Protein AF-A0A2G9Q6N0-F1 (afdb_monomer)

pLDDT: mean 94.66, std 4.12, range [70.88, 97.31]

Structure (mmCIF, N/CA/C/O backbone):
data_AF-A0A2G9Q6N0-F1
#
_entry.id   AF-A0A2G9Q6N0-F1
#
loop_
_atom_site.group_PDB
_atom_site.id
_atom_site.type_symbol
_atom_site.label_atom_id
_atom_site.label_alt_id
_atom_site.label_comp_id
_atom_site.label_asym_id
_atom_site.label_entity_id
_atom_site.label_seq_id
_atom_site.pdbx_PDB_ins_code
_atom_site.Cartn_x
_atom_site.Cartn_y
_atom_site.Cartn_z
_atom_site.occupancy
_atom_site.B_iso_or_equiv
_atom_site.auth_seq_id
_atom_site.auth_comp_id
_atom_site.auth_asym_id
_atom_site.auth_atom_id
_atom_site.pdbx_PDB_model_num
ATOM 1 N N . MET A 1 1 ? 1.191 9.641 -9.569 1.00 70.88 1 MET A N 1
ATOM 2 C CA . MET A 1 1 ? 2.647 9.640 -9.239 1.00 70.88 1 MET A CA 1
ATOM 3 C C . MET A 1 1 ? 3.367 8.415 -9.835 1.00 70.88 1 MET A C 1
ATOM 5 O O . MET A 1 1 ? 2.695 7.464 -10.213 1.00 70.88 1 MET A O 1
ATOM 9 N N . LYS A 1 2 ? 4.717 8.388 -9.943 1.00 86.94 2 LYS A N 1
ATOM 10 C CA . LYS A 1 2 ? 5.472 7.203 -10.449 1.00 86.94 2 LYS A CA 1
ATOM 11 C C . LYS A 1 2 ? 5.357 5.994 -9.506 1.00 86.94 2 LYS A C 1
ATOM 13 O O . LYS A 1 2 ? 5.198 4.875 -9.979 1.00 86.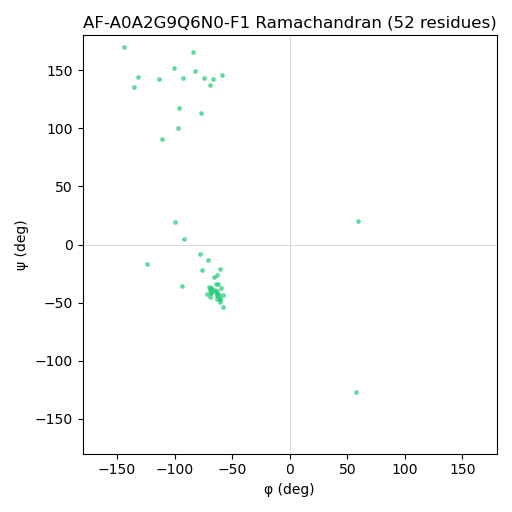94 2 LYS A O 1
ATOM 18 N N . THR A 1 3 ? 5.384 6.238 -8.196 1.00 90.44 3 THR A N 1
ATOM 19 C CA . THR A 1 3 ? 5.292 5.205 -7.151 1.00 90.44 3 THR A CA 1
ATOM 20 C C . THR A 1 3 ? 3.959 4.461 -7.185 1.00 90.44 3 THR A C 1
ATOM 22 O O . THR A 1 3 ? 3.953 3.239 -7.152 1.00 90.44 3 THR A O 1
ATOM 25 N N . SER A 1 4 ? 2.840 5.171 -7.331 1.00 93.44 4 SER A N 1
ATOM 26 C CA . SER A 1 4 ? 1.500 4.569 -7.340 1.00 93.44 4 SER A CA 1
ATOM 27 C C . SER A 1 4 ? 1.253 3.707 -8.572 1.00 93.44 4 SER A C 1
ATOM 29 O O . SER A 1 4 ? 0.675 2.635 -8.458 1.00 93.44 4 SER A O 1
ATOM 31 N N . ARG A 1 5 ? 1.762 4.121 -9.743 1.00 95.44 5 ARG A N 1
ATOM 32 C CA . ARG A 1 5 ? 1.716 3.286 -10.955 1.00 95.44 5 ARG A CA 1
ATOM 33 C C . ARG A 1 5 ? 2.517 1.998 -10.784 1.00 95.44 5 ARG A C 1
ATOM 35 O O . ARG A 1 5 ? 2.008 0.933 -11.093 1.00 95.44 5 ARG A O 1
ATOM 42 N N . ALA A 1 6 ? 3.740 2.097 -10.258 1.00 95.00 6 ALA A N 1
ATOM 43 C CA . ALA A 1 6 ? 4.569 0.921 -9.998 1.00 95.00 6 ALA A CA 1
ATOM 44 C C . ALA A 1 6 ? 3.906 -0.032 -8.988 1.00 95.00 6 ALA A C 1
ATOM 46 O O . ALA A 1 6 ? 3.863 -1.234 -9.224 1.00 95.00 6 ALA A O 1
ATOM 47 N N . PHE A 1 7 ? 3.336 0.517 -7.911 1.00 96.06 7 PHE A N 1
ATOM 48 C CA . PHE A 1 7 ? 2.587 -0.246 -6.915 1.00 96.06 7 PHE A CA 1
ATOM 49 C C . PHE A 1 7 ? 1.371 -0.953 -7.528 1.00 96.06 7 PHE A C 1
ATOM 51 O O . PHE A 1 7 ? 1.213 -2.156 -7.347 1.00 96.06 7 PHE A O 1
ATOM 58 N N . PHE A 1 8 ? 0.544 -0.241 -8.299 1.00 96.12 8 PHE A N 1
ATOM 59 C CA . PHE A 1 8 ? -0.655 -0.812 -8.915 1.00 96.12 8 PHE A CA 1
ATOM 60 C C . PHE A 1 8 ? -0.326 -1.926 -9.920 1.00 96.12 8 PHE A C 1
ATOM 62 O O . PHE A 1 8 ? -0.943 -2.986 -9.876 1.00 96.12 8 PHE A O 1
ATOM 69 N N . SER A 1 9 ? 0.701 -1.747 -10.759 1.00 96.25 9 SER A N 1
ATOM 70 C CA . SER A 1 9 ? 1.157 -2.806 -11.671 1.00 96.25 9 SER A CA 1
ATOM 71 C C . SER A 1 9 ? 1.695 -4.033 -10.92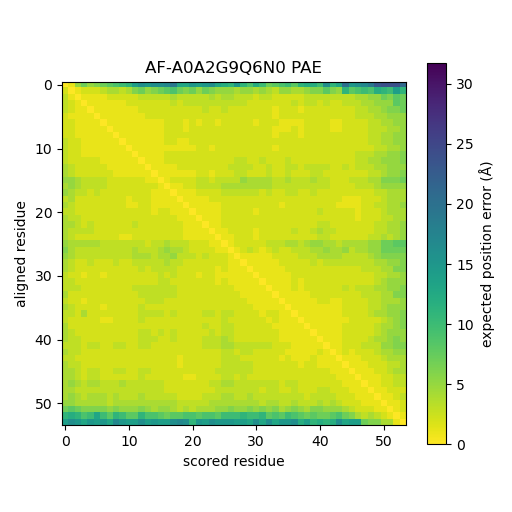9 1.00 96.25 9 SER A C 1
ATOM 73 O O . SER A 1 9 ? 1.532 -5.162 -11.389 1.00 96.25 9 SER A O 1
ATOM 75 N N . GLU A 1 10 ? 2.343 -3.842 -9.776 1.00 95.69 10 GLU A N 1
ATOM 76 C CA . GLU A 1 10 ? 2.774 -4.966 -8.947 1.00 95.69 10 GLU A CA 1
ATOM 77 C C . GLU A 1 10 ? 1.579 -5.708 -8.332 1.00 95.69 10 GLU A C 1
ATOM 79 O O . GLU A 1 10 ? 1.573 -6.941 -8.338 1.00 95.69 10 GLU A O 1
ATOM 84 N N . VAL A 1 11 ? 0.563 -4.977 -7.857 1.00 96.62 11 VAL A N 1
ATOM 85 C CA . VAL A 1 11 ? -0.688 -5.552 -7.339 1.00 96.62 11 VAL A CA 1
ATOM 86 C C . VAL A 1 11 ? -1.363 -6.415 -8.402 1.00 96.62 11 VAL A C 1
ATOM 88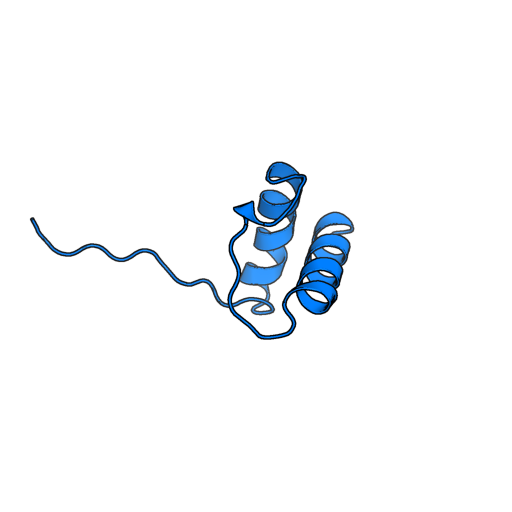 O O . VAL A 1 11 ? -1.620 -7.594 -8.157 1.00 96.62 11 VAL A O 1
ATOM 91 N N . GLU A 1 12 ? -1.590 -5.855 -9.590 1.00 96.06 12 GLU A N 1
ATOM 92 C CA . GLU A 1 12 ? -2.251 -6.540 -10.704 1.00 96.06 12 GLU A CA 1
ATOM 93 C C . GLU A 1 12 ? -1.502 -7.820 -11.099 1.00 96.06 12 GLU A C 1
ATOM 95 O O . GLU A 1 12 ? -2.107 -8.880 -11.248 1.00 96.06 12 GLU A O 1
ATOM 100 N N . ARG A 1 13 ? -0.166 -7.758 -11.171 1.00 97.06 13 ARG A N 1
ATOM 101 C CA . ARG A 1 13 ? 0.674 -8.910 -11.529 1.00 97.06 13 ARG A CA 1
ATOM 102 C C . ARG A 1 13 ? 0.683 -10.013 -10.468 1.00 97.06 13 ARG A C 1
ATOM 104 O O . ARG A 1 13 ? 0.791 -11.184 -10.823 1.00 97.06 13 ARG A O 1
ATOM 111 N N . ARG A 1 14 ? 0.672 -9.659 -9.179 1.00 96.94 14 ARG A N 1
ATOM 112 C CA . ARG A 1 14 ? 0.859 -10.623 -8.076 1.00 96.94 14 ARG A CA 1
ATOM 113 C C . ARG A 1 14 ? -0.449 -11.172 -7.519 1.00 96.94 14 ARG A C 1
ATOM 115 O O . ARG A 1 14 ? -0.477 -12.327 -7.106 1.00 96.94 14 ARG A O 1
ATOM 122 N N . PHE A 1 15 ? -1.491 -10.349 -7.471 1.00 96.62 15 PHE A N 1
ATOM 123 C CA . PHE A 1 15 ? -2.747 -10.656 -6.781 1.00 96.62 15 PHE A CA 1
ATOM 124 C C . PHE A 1 15 ? -3.970 -10.564 -7.703 1.00 96.62 15 PHE A C 1
ATOM 126 O O . PHE A 1 15 ? -5.023 -11.108 -7.372 1.00 96.62 15 PHE A O 1
ATOM 133 N N . GLY A 1 16 ? -3.851 -9.909 -8.864 1.00 95.19 16 GLY A N 1
ATOM 134 C CA . GLY A 1 16 ? -4.986 -9.658 -9.749 1.00 95.19 16 GLY A CA 1
ATOM 135 C C . GLY A 1 16 ? -6.082 -8.876 -9.021 1.00 95.19 16 GLY A C 1
ATOM 136 O O . GLY A 1 16 ? -5.812 -7.845 -8.412 1.00 95.19 16 GLY A O 1
ATOM 137 N N . ALA A 1 17 ? -7.312 -9.394 -9.056 1.00 95.25 17 ALA A N 1
ATOM 138 C CA . ALA A 1 17 ? -8.467 -8.818 -8.360 1.00 95.25 17 ALA A CA 1
ATOM 139 C C . ALA A 1 17 ? -8.688 -9.379 -6.938 1.00 95.25 17 ALA A C 1
ATOM 141 O O . ALA A 1 17 ? -9.696 -9.070 -6.303 1.00 95.25 17 ALA A O 1
ATOM 142 N N . MET A 1 18 ? -7.787 -10.231 -6.437 1.00 97.25 18 MET A N 1
ATOM 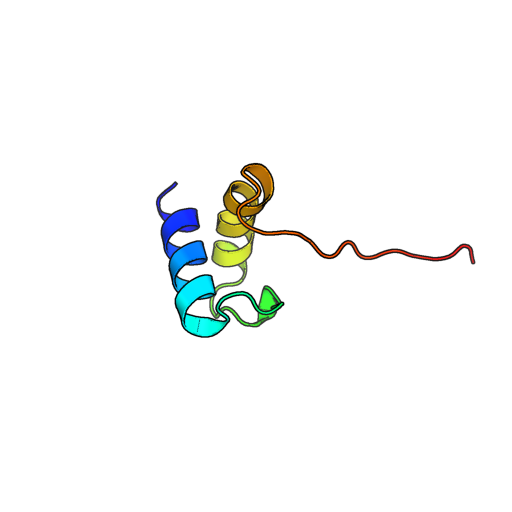143 C CA . MET A 1 18 ? -7.943 -10.861 -5.125 1.00 97.25 18 MET A CA 1
ATOM 144 C C . MET A 1 18 ? -7.485 -9.932 -3.988 1.00 97.25 18 MET A C 1
ATOM 146 O O . MET A 1 18 ? -6.542 -9.156 -4.171 1.00 97.25 18 MET A O 1
ATOM 150 N N . PRO A 1 19 ? -8.089 -10.024 -2.785 1.00 97.31 19 PRO A N 1
ATOM 151 C CA . PRO A 1 19 ? -7.624 -9.278 -1.618 1.00 97.31 19 PRO A CA 1
ATOM 152 C C . PRO A 1 19 ? -6.167 -9.597 -1.257 1.00 97.31 19 PRO A C 1
ATOM 154 O O . PRO A 1 19 ? -5.715 -10.737 -1.367 1.00 97.31 19 PRO A O 1
ATOM 157 N N . PHE A 1 20 ? -5.440 -8.594 -0.765 1.00 96.75 20 PHE A N 1
ATOM 158 C CA . PHE A 1 20 ? -4.036 -8.716 -0.374 1.00 96.75 20 PHE A CA 1
ATOM 159 C C . PHE A 1 20 ? -3.720 -7.863 0.863 1.00 96.75 20 PHE A C 1
ATOM 161 O O . PHE A 1 20 ? -4.517 -7.037 1.303 1.00 96.75 20 PHE A O 1
ATOM 168 N N . THR A 1 21 ? -2.527 -8.050 1.432 1.00 96.62 21 THR A N 1
ATOM 169 C CA . THR A 1 21 ? -2.014 -7.251 2.556 1.00 96.62 21 THR A CA 1
ATOM 170 C C . THR A 1 21 ? -0.803 -6.428 2.124 1.00 96.62 21 THR A C 1
ATOM 172 O O . THR A 1 21 ? 0.048 -6.916 1.383 1.00 96.62 21 THR A O 1
ATOM 175 N N . LEU A 1 22 ? -0.671 -5.197 2.630 1.00 95.94 22 LEU A N 1
ATOM 176 C CA . LEU A 1 22 ? 0.497 -4.341 2.360 1.00 95.94 22 LEU A CA 1
ATOM 177 C C . LEU A 1 22 ? 1.822 -4.956 2.842 1.00 95.94 22 LEU A C 1
ATOM 179 O O . LEU A 1 22 ? 2.880 -4.613 2.328 1.00 95.94 22 LEU A O 1
ATOM 183 N N . ARG A 1 23 ? 1.769 -5.911 3.778 1.00 96.00 23 ARG A N 1
ATOM 184 C CA . ARG A 1 23 ? 2.944 -6.654 4.262 1.00 96.00 23 ARG A CA 1
ATOM 185 C C . ARG A 1 23 ? 3.513 -7.641 3.241 1.00 96.00 23 ARG A C 1
ATOM 187 O O . ARG A 1 23 ? 4.603 -8.153 3.446 1.00 96.00 23 ARG A O 1
ATOM 194 N N . ALA A 1 24 ? 2.785 -7.936 2.163 1.00 95.56 24 ALA A N 1
ATOM 195 C CA . ALA A 1 24 ? 3.256 -8.838 1.115 1.00 95.56 24 ALA A CA 1
ATOM 196 C C . ALA A 1 24 ? 4.273 -8.175 0.162 1.00 95.56 24 ALA A C 1
ATOM 198 O O . ALA A 1 24 ? 4.846 -8.855 -0.691 1.00 95.56 24 ALA A O 1
ATOM 199 N N . PHE A 1 25 ? 4.484 -6.862 0.273 1.00 94.56 25 PHE A N 1
ATOM 200 C CA . PHE A 1 25 ? 5.446 -6.099 -0.522 1.00 94.56 25 PHE A CA 1
ATOM 201 C C . PHE A 1 25 ? 6.785 -6.005 0.212 1.00 94.56 25 PHE A C 1
ATOM 203 O O . PHE A 1 25 ? 6.811 -5.847 1.429 1.00 94.56 25 PHE A O 1
ATOM 210 N N . GLU A 1 26 ? 7.893 -6.064 -0.528 1.00 92.12 26 GLU A N 1
ATOM 211 C CA . GLU A 1 26 ? 9.244 -5.985 0.050 1.00 92.12 26 GLU A CA 1
ATOM 212 C C . GLU A 1 26 ? 9.505 -4.630 0.727 1.00 92.12 26 GLU A C 1
ATOM 214 O O . GLU A 1 26 ? 10.102 -4.559 1.799 1.00 92.12 26 GLU A O 1
ATOM 21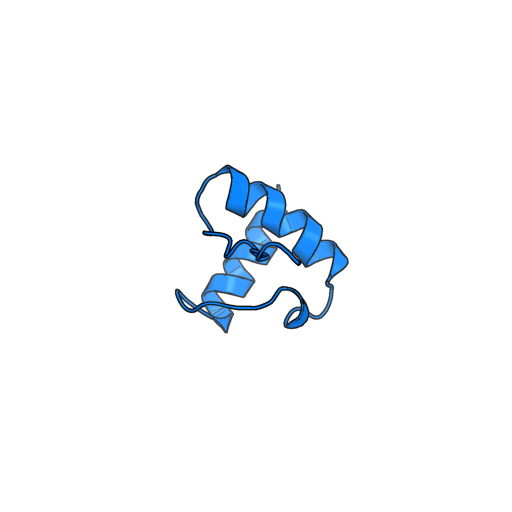9 N N . ASP A 1 27 ? 9.027 -3.543 0.113 1.00 93.56 27 ASP A N 1
ATOM 220 C CA . ASP A 1 27 ? 9.159 -2.181 0.628 1.00 93.56 27 ASP A CA 1
ATOM 221 C C . ASP A 1 27 ? 7.798 -1.642 1.077 1.00 93.56 27 ASP A C 1
ATOM 223 O O . ASP A 1 27 ? 7.044 -1.013 0.325 1.00 93.56 27 ASP A O 1
ATOM 227 N N . GLU A 1 28 ? 7.492 -1.869 2.350 1.00 92.69 28 GLU A N 1
ATOM 228 C CA . GLU A 1 28 ? 6.230 -1.447 2.952 1.00 92.69 28 GLU A CA 1
ATOM 229 C C . GLU A 1 28 ? 6.066 0.088 2.965 1.00 92.69 28 GLU A C 1
ATOM 231 O O . GLU A 1 28 ? 4.944 0.598 2.946 1.00 92.69 28 GLU A O 1
ATOM 236 N N . LYS A 1 29 ? 7.164 0.865 2.967 1.00 93.25 29 LYS A N 1
ATOM 237 C CA . LYS A 1 29 ? 7.088 2.337 2.892 1.00 93.25 29 LYS A CA 1
ATOM 238 C C . LYS A 1 29 ? 6.596 2.777 1.516 1.00 93.25 29 LYS A C 1
ATOM 240 O O . LYS A 1 29 ? 5.692 3.610 1.438 1.00 93.25 29 LYS A O 1
ATOM 245 N N . LYS A 1 30 ? 7.131 2.195 0.439 1.00 93.12 30 LYS A N 1
ATOM 246 C CA . LYS A 1 30 ? 6.654 2.472 -0.927 1.00 93.12 30 LYS A CA 1
ATOM 247 C C . LYS A 1 30 ? 5.224 1.993 -1.142 1.00 93.12 30 LYS A C 1
ATOM 249 O O . LYS A 1 30 ? 4.449 2.728 -1.752 1.00 93.12 30 LYS A O 1
ATOM 254 N N . ALA A 1 31 ? 4.863 0.827 -0.606 1.00 95.19 31 ALA A N 1
ATOM 255 C CA . ALA A 1 31 ? 3.494 0.320 -0.667 1.00 95.19 31 ALA A CA 1
ATOM 256 C C . ALA A 1 31 ? 2.510 1.279 0.027 1.00 95.19 31 ALA A C 1
ATOM 258 O O . ALA A 1 31 ? 1.507 1.671 -0.568 1.00 95.19 31 ALA A O 1
ATOM 259 N N . ARG A 1 32 ? 2.845 1.755 1.238 1.00 95.31 32 ARG A N 1
ATOM 260 C CA . ARG A 1 32 ? 2.058 2.773 1.958 1.00 95.31 32 ARG A CA 1
ATOM 261 C C . ARG A 1 32 ? 1.930 4.089 1.194 1.00 95.31 32 ARG A C 1
ATOM 263 O O . ARG A 1 32 ? 0.875 4.704 1.240 1.00 95.31 32 ARG A O 1
ATOM 270 N N . MET A 1 33 ? 2.967 4.530 0.484 1.00 95.12 33 MET A N 1
ATOM 271 C CA . MET A 1 33 ? 2.874 5.740 -0.341 1.00 95.12 33 MET A CA 1
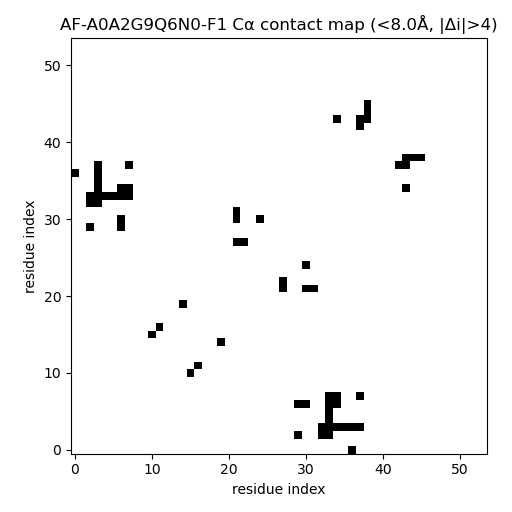ATOM 272 C C . MET A 1 33 ? 2.022 5.528 -1.600 1.00 95.12 33 MET A C 1
ATOM 274 O O . MET A 1 33 ? 1.230 6.397 -1.953 1.00 95.12 33 MET A O 1
ATOM 278 N N . GLY A 1 34 ? 2.184 4.391 -2.283 1.00 94.75 34 GLY A N 1
ATOM 279 C CA . GLY A 1 34 ? 1.484 4.092 -3.534 1.00 94.75 34 GLY A CA 1
ATOM 280 C C . GLY A 1 34 ? -0.010 3.829 -3.348 1.00 94.75 34 GLY A C 1
ATOM 281 O O . GLY A 1 34 ? -0.814 4.272 -4.167 1.00 94.75 34 GLY A O 1
ATOM 282 N N . VAL A 1 35 ? -0.394 3.172 -2.248 1.00 96.06 35 VAL A N 1
ATOM 283 C CA . VAL A 1 35 ? -1.795 2.804 -1.988 1.00 96.06 35 VAL A CA 1
ATOM 284 C C . VAL A 1 35 ? -2.705 4.018 -1.778 1.00 96.06 35 VAL A C 1
ATOM 286 O O . VAL A 1 35 ? -3.882 3.947 -2.114 1.00 96.06 35 VAL A O 1
ATOM 289 N N . VAL A 1 36 ? -2.177 5.147 -1.286 1.00 95.88 36 VAL A N 1
ATOM 290 C CA . VAL A 1 36 ? -2.972 6.359 -1.004 1.00 95.88 36 VAL A CA 1
ATOM 291 C C . VAL A 1 36 ? -3.642 6.898 -2.267 1.00 95.88 36 VAL A C 1
ATOM 293 O O . VAL A 1 36 ? -4.834 7.190 -2.251 1.00 95.88 36 VAL A O 1
ATOM 296 N N . GLU A 1 37 ? -2.903 7.012 -3.374 1.00 95.88 37 GLU A N 1
ATOM 297 C CA . GLU A 1 37 ? -3.462 7.485 -4.649 1.00 95.88 37 GLU A CA 1
ATOM 298 C C . GLU A 1 37 ? -4.442 6.454 -5.228 1.00 95.88 37 GLU A C 1
ATOM 300 O O . GLU A 1 37 ? -5.524 6.824 -5.675 1.00 95.88 37 GLU A O 1
ATOM 305 N N . CYS A 1 38 ? -4.106 5.162 -5.160 1.00 95.88 38 CYS A N 1
ATOM 306 C CA . CYS A 1 38 ? -4.960 4.092 -5.678 1.00 95.88 38 CYS A CA 1
ATOM 307 C C . CYS A 1 38 ? -6.306 3.995 -4.943 1.00 95.88 38 CYS A C 1
ATOM 309 O O . CYS A 1 38 ? -7.336 3.855 -5.593 1.00 95.88 38 CYS A O 1
ATOM 311 N N . ALA A 1 39 ? -6.314 4.111 -3.612 1.00 95.38 39 ALA A N 1
ATOM 312 C CA . ALA A 1 39 ? -7.548 4.126 -2.827 1.00 95.38 39 ALA A CA 1
ATOM 313 C C . ALA A 1 39 ? -8.354 5.417 -3.057 1.00 95.38 39 ALA A C 1
ATOM 315 O O . ALA A 1 39 ? -9.573 5.368 -3.180 1.00 95.38 39 ALA A O 1
ATOM 316 N N . LYS A 1 40 ? -7.680 6.573 -3.173 1.00 96.38 40 LYS A N 1
ATOM 317 C CA . LYS A 1 40 ? -8.332 7.872 -3.423 1.00 96.38 40 LYS A CA 1
ATOM 318 C C . LYS A 1 40 ? -9.079 7.923 -4.758 1.00 96.38 40 LYS A C 1
ATOM 320 O O . LYS A 1 40 ? -10.086 8.613 -4.859 1.00 96.38 40 LYS A O 1
ATOM 325 N N . HIS A 1 41 ? -8.562 7.240 -5.774 1.00 96.06 41 HIS A N 1
ATOM 326 C CA . HIS A 1 41 ? -9.157 7.179 -7.110 1.00 96.06 41 HIS A CA 1
ATOM 327 C C . HIS A 1 41 ? -9.960 5.892 -7.351 1.00 96.06 41 HIS A C 1
ATOM 329 O O . HIS A 1 41 ? -10.176 5.532 -8.502 1.00 96.06 41 HIS A O 1
ATOM 335 N N . GLU A 1 42 ? -10.368 5.196 -6.283 1.00 94.75 42 GLU A N 1
ATOM 336 C CA . GLU A 1 42 ? -11.242 4.012 -6.341 1.00 94.75 42 GLU A CA 1
ATOM 337 C C . GLU A 1 42 ? -10.683 2.845 -7.180 1.00 94.75 42 GLU A C 1
ATOM 339 O O . GLU A 1 42 ? -11.411 1.941 -7.578 1.00 94.75 42 GLU A O 1
ATOM 344 N N . LEU A 1 43 ? -9.365 2.814 -7.409 1.00 95.50 43 LEU A N 1
ATOM 345 C CA . LEU A 1 43 ? -8.688 1.693 -8.072 1.00 95.50 43 LEU A CA 1
ATOM 346 C C . LEU A 1 43 ? -8.524 0.489 -7.135 1.00 95.50 43 LEU A C 1
ATOM 348 O O . LEU A 1 43 ? -8.315 -0.630 -7.594 1.00 95.50 43 LEU A O 1
ATOM 352 N N . LEU A 1 44 ? -8.566 0.725 -5.821 1.00 96.31 44 LEU A N 1
ATO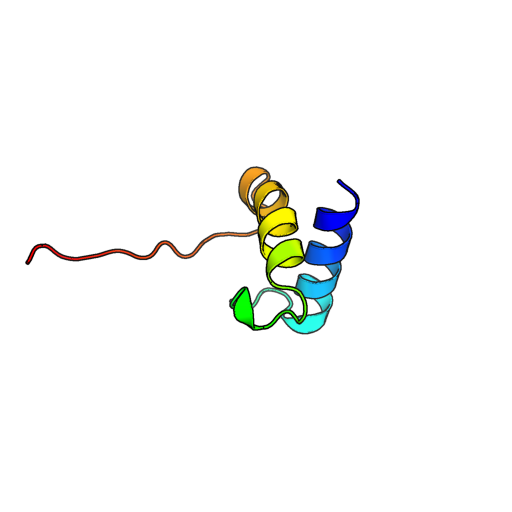M 353 C CA . LEU A 1 44 ? -8.490 -0.297 -4.781 1.00 96.31 44 LEU A CA 1
ATOM 354 C C . LEU A 1 44 ? -9.545 -0.031 -3.712 1.00 96.31 44 LEU A C 1
ATOM 356 O O . LEU A 1 44 ? -9.669 1.094 -3.228 1.00 96.31 44 LEU A O 1
ATOM 360 N N . GLN A 1 45 ? -10.240 -1.086 -3.290 1.00 96.69 45 GLN A N 1
ATOM 361 C CA . GLN A 1 45 ? -11.213 -1.022 -2.206 1.00 96.69 45 GLN A CA 1
ATOM 362 C C . GLN A 1 45 ? -10.564 -1.449 -0.877 1.00 96.69 45 GLN A C 1
ATOM 364 O O . GLN A 1 45 ? -10.120 -2.596 -0.762 1.00 96.69 45 GLN A O 1
ATOM 369 N N . PRO A 1 46 ? -10.487 -0.565 0.137 1.00 96.69 46 PRO A N 1
ATOM 370 C CA . PRO A 1 46 ? -9.966 -0.936 1.444 1.00 96.69 46 PRO A CA 1
ATOM 371 C C . PRO A 1 46 ? -10.972 -1.793 2.221 1.00 96.69 46 PRO A C 1
ATOM 373 O O . PRO A 1 46 ? -12.178 -1.557 2.195 1.00 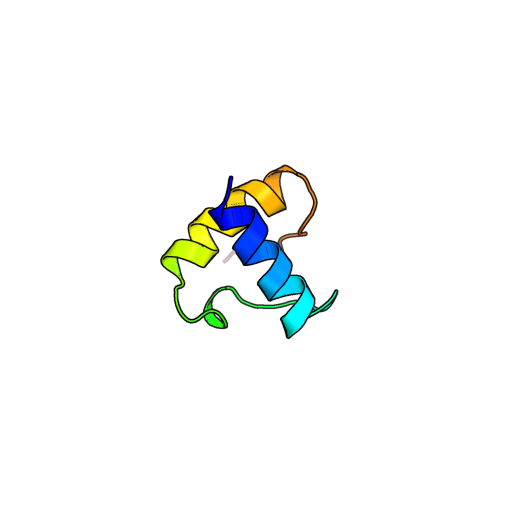96.69 46 PRO A O 1
ATOM 376 N N . PHE A 1 47 ? -10.449 -2.761 2.969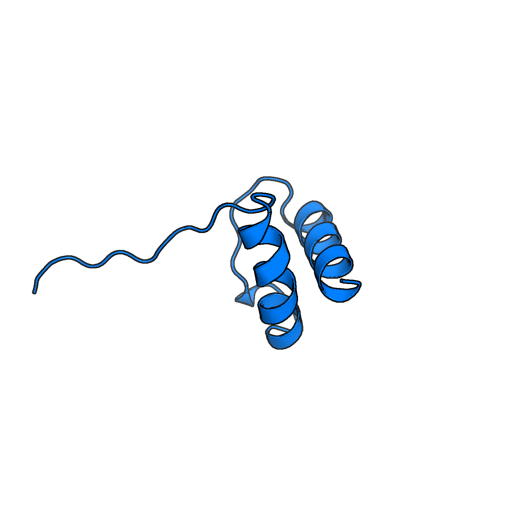 1.00 97.06 47 PHE A N 1
ATOM 377 C CA . PHE A 1 47 ? -11.205 -3.500 3.975 1.00 97.06 47 PHE A CA 1
ATOM 378 C C . PHE A 1 47 ? -10.926 -2.858 5.331 1.00 97.06 47 PHE A C 1
ATOM 380 O O . PHE A 1 47 ? -9.858 -3.055 5.914 1.00 97.06 47 PHE A O 1
ATOM 387 N N . ASN A 1 48 ? -11.861 -2.033 5.794 1.00 96.00 48 ASN A N 1
ATOM 388 C CA . ASN A 1 48 ? -11.691 -1.284 7.032 1.00 96.00 48 ASN A CA 1
ATOM 389 C C . ASN A 1 48 ? -11.721 -2.227 8.234 1.00 96.00 48 ASN A C 1
ATOM 391 O O . ASN A 1 48 ? -12.555 -3.127 8.316 1.00 96.00 48 ASN A O 1
ATOM 395 N N . VAL A 1 49 ? -10.817 -1.996 9.183 1.00 96.88 49 VAL A N 1
ATOM 396 C CA . VAL A 1 49 ? -10.814 -2.726 10.449 1.00 96.88 49 VAL A CA 1
ATOM 397 C C . VAL A 1 49 ? -11.916 -2.139 11.328 1.00 96.88 49 VAL A C 1
ATOM 399 O O . VAL A 1 49 ? -11.852 -0.970 11.706 1.00 96.88 49 VAL A O 1
ATOM 402 N N . LEU A 1 50 ? -12.945 -2.940 11.598 1.00 96.94 50 LEU A N 1
ATOM 403 C CA . LEU A 1 50 ? -14.074 -2.583 12.455 1.00 96.94 50 LEU A CA 1
ATOM 404 C C . LEU A 1 50 ? -13.884 -3.198 13.846 1.00 96.94 50 LEU A C 1
ATOM 406 O O . LEU A 1 50 ? -13.257 -4.247 13.981 1.00 96.94 50 LEU A O 1
ATOM 410 N N . TYR A 1 51 ? -14.444 -2.546 14.861 1.00 97.19 51 TYR A N 1
ATOM 411 C CA . TYR A 1 51 ? -14.392 -2.980 16.256 1.00 97.19 51 TYR A CA 1
ATOM 412 C C . TYR A 1 51 ? -15.799 -2.928 16.861 1.00 97.19 51 TYR A C 1
ATOM 414 O O . TYR A 1 51 ? -16.577 -2.029 16.533 1.00 97.19 51 TYR A O 1
ATOM 422 N N . GLU A 1 52 ? -16.119 -3.882 17.734 1.00 97.00 52 GLU A N 1
ATOM 423 C CA . GLU A 1 52 ? -17.344 -3.862 18.543 1.00 97.00 52 GLU A CA 1
ATOM 424 C C . GLU A 1 52 ? -17.145 -3.017 19.809 1.00 97.00 52 GLU A C 1
ATOM 426 O O . GLU A 1 52 ? -16.020 -2.654 20.160 1.00 97.00 52 GLU A O 1
ATOM 431 N N . LYS A 1 53 ? -18.249 -2.661 20.477 1.00 90.69 53 LYS A N 1
ATOM 432 C CA . LYS A 1 53 ? -18.162 -2.068 21.816 1.00 90.69 53 LYS A CA 1
ATOM 433 C C . LYS A 1 53 ? -17.619 -3.116 22.784 1.00 90.69 53 LYS A C 1
ATOM 435 O O . LYS A 1 53 ? -17.968 -4.285 22.662 1.00 90.69 53 LYS A O 1
ATOM 440 N N . GLU A 1 54 ? -16.784 -2.656 23.708 1.00 83.31 54 GLU A N 1
ATOM 441 C CA . GLU A 1 54 ? -16.277 -3.460 24.824 1.00 83.31 54 GLU A CA 1
ATOM 442 C C . GLU A 1 54 ? -17.410 -3.999 25.707 1.00 83.31 54 GLU A C 1
ATOM 444 O O . GLU A 1 54 ? -18.403 -3.256 25.917 1.00 83.31 54 GLU A O 1
#

Solvent-accessible surface area (backbone atoms only — not comparable to full-atom values): 3515 Å² total; per-residue (Å²): 111,76,59,30,53,55,43,51,55,50,43,47,75,75,48,52,93,53,91,82,60,67,81,79,45,94,53,47,68,57,43,61,60,11,47,54,59,36,44,75,68,68,75,43,86,84,83,79,90,82,81,80,85,132

InterPro domains:
  IPR036388 Winged helix-like DNA-binding domain superfamily [G3DSA:1.10.10.10] (1-48)
  IPR036390 Winged helix DNA-binding domain superfamily [SSF46785] (1-53)
  IPR047113 Proliferation-associated protein 2G4/ARX1 [PTHR10804] (1-54)

Sequence (54 aa):
MKTSRAFFSEVERRFGAMPFTLRAFEDEKKARMGVVECAKHELLQPFNVLYEKE

Organism: Aquarana catesbeiana (NCBI:txid8400)

Foldseek 3Di:
DVLLVVLLVVCCVPPNPHDDDCVVDPDSVSNVVNVVVCVVVVVDDDDDDDDDDD

Nearest PDB structures (foldseek):
  6wm8-assembly1_C  TM=9.970E-01  e=3.619E-06  Homo sapiens
  2v6c-assembly1_A  TM=1.004E+00  e=5.428E-06  Mus musculus
  6swa-assembly1_t  TM=9.816E-01  e=3.872E-06  Mus musculus
  4ipa-assembly1_A  TM=9.842E-01  e=5.008E-03  Thermochaetoides thermophila DSM 1495

Mean predicted aligned error: 2.91 Å

Secondary structure (DSSP, 8-state):
-HHHHHHHHHHHHHHTTS---GGGSS-HHHHHHHHHHHHHTTSS----------

Radius of gyration: 12.25 Å; Cα contacts (8 Å, |Δi|>4): 33; chains: 1; bounding box: 27×20×36 Å